Protein AF-A0A662KJH9-F1 (afdb_monomer_lite)

Structure (mmCIF, N/CA/C/O backbone):
data_AF-A0A662KJH9-F1
#
_entry.id   AF-A0A662KJH9-F1
#
loop_
_atom_site.group_PDB
_atom_site.id
_atom_site.type_symbol
_atom_site.label_atom_id
_atom_site.label_alt_id
_atom_site.label_comp_id
_atom_site.label_asym_id
_atom_site.label_entity_id
_atom_site.label_seq_id
_atom_site.pdbx_PDB_ins_code
_atom_site.Cartn_x
_atom_site.Cartn_y
_atom_site.Cartn_z
_atom_site.occupancy
_atom_site.B_iso_or_equiv
_atom_site.auth_seq_id
_atom_site.auth_comp_id
_atom_site.auth_asym_id
_atom_site.auth_atom_id
_atom_site.pdbx_PDB_model_num
ATOM 1 N N . MET A 1 1 ? 24.960 -6.918 -49.534 1.00 59.06 1 MET A N 1
ATOM 2 C CA . MET A 1 1 ? 23.576 -7.426 -49.660 1.00 59.06 1 MET A CA 1
ATOM 3 C C . MET A 1 1 ? 23.203 -8.321 -48.484 1.00 59.06 1 MET A C 1
ATOM 5 O O . MET A 1 1 ? 22.163 -8.056 -47.900 1.00 59.06 1 MET A O 1
ATOM 9 N N . ASP A 1 2 ? 24.028 -9.296 -48.076 1.00 62.38 2 ASP A N 1
ATOM 10 C CA . ASP A 1 2 ? 23.770 -10.066 -46.838 1.00 62.38 2 ASP A CA 1
ATOM 11 C C . ASP A 1 2 ? 24.120 -9.290 -45.548 1.00 62.38 2 ASP A C 1
ATOM 13 O O . ASP A 1 2 ? 23.360 -9.332 -44.582 1.00 62.38 2 ASP A O 1
ATOM 17 N N . GLU A 1 3 ? 25.203 -8.499 -45.550 1.00 65.62 3 GLU A N 1
ATOM 18 C CA . GLU A 1 3 ? 25.615 -7.660 -44.402 1.00 65.62 3 GLU A CA 1
ATOM 19 C C . GLU A 1 3 ? 24.561 -6.600 -44.023 1.00 65.62 3 GLU A C 1
ATOM 21 O O . GLU A 1 3 ? 24.299 -6.368 -42.842 1.00 65.62 3 GLU A O 1
ATOM 26 N N . ASP A 1 4 ? 23.876 -6.025 -45.017 1.00 73.06 4 ASP A N 1
ATOM 27 C CA . ASP A 1 4 ? 22.807 -5.041 -44.806 1.00 73.06 4 ASP A CA 1
ATOM 28 C C . ASP A 1 4 ? 21.588 -5.665 -44.098 1.00 73.06 4 ASP A C 1
ATOM 30 O O . ASP A 1 4 ? 20.919 -5.027 -43.280 1.00 73.06 4 ASP A O 1
ATOM 34 N N . LEU A 1 5 ? 21.300 -6.941 -44.383 1.00 75.50 5 LEU A N 1
ATOM 35 C CA . LEU A 1 5 ? 20.170 -7.669 -43.806 1.00 75.50 5 LEU A CA 1
ATOM 36 C C . LEU A 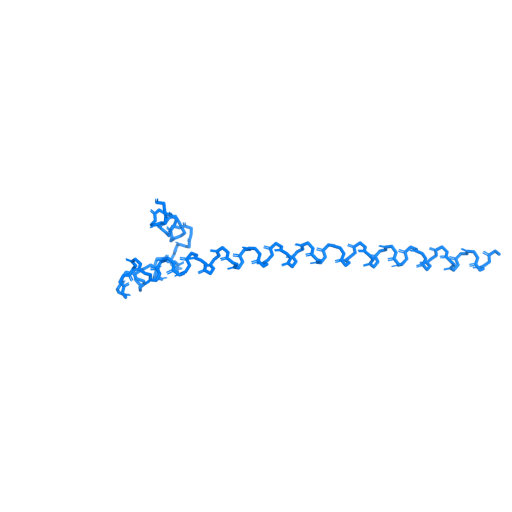1 5 ? 20.438 -8.062 -42.345 1.00 75.50 5 LEU A C 1
ATOM 38 O O . LEU A 1 5 ? 19.540 -7.977 -41.498 1.00 75.50 5 LEU A O 1
ATOM 42 N N . GLU A 1 6 ? 21.674 -8.457 -42.030 1.00 83.19 6 GLU A N 1
ATOM 43 C CA . GLU A 1 6 ? 22.100 -8.729 -40.655 1.00 83.19 6 GLU A CA 1
ATOM 44 C C . GLU A 1 6 ? 22.092 -7.464 -39.792 1.00 83.19 6 GLU A C 1
ATOM 46 O O . GLU A 1 6 ? 21.643 -7.507 -38.640 1.00 83.19 6 GLU A O 1
ATOM 51 N N . GLU A 1 7 ? 22.500 -6.321 -40.347 1.00 85.75 7 GLU A N 1
ATOM 52 C CA . GLU A 1 7 ? 22.471 -5.046 -39.633 1.00 85.75 7 GLU A CA 1
ATOM 53 C C . GLU A 1 7 ? 21.033 -4.593 -39.331 1.00 85.75 7 GLU A C 1
ATOM 55 O O . GLU A 1 7 ? 20.728 -4.199 -38.199 1.00 85.75 7 GLU A O 1
ATOM 60 N N . ILE A 1 8 ? 20.108 -4.740 -40.287 1.00 85.69 8 ILE A N 1
ATOM 61 C CA . ILE A 1 8 ? 18.675 -4.464 -40.080 1.00 85.69 8 ILE A CA 1
ATOM 62 C C . ILE A 1 8 ? 18.091 -5.375 -38.990 1.00 85.69 8 ILE A C 1
ATOM 64 O O . ILE A 1 8 ? 17.368 -4.904 -38.104 1.00 85.69 8 ILE A O 1
ATOM 68 N N . LYS A 1 9 ? 18.424 -6.673 -39.001 1.00 88.25 9 LYS A N 1
ATOM 69 C CA . LYS A 1 9 ? 17.982 -7.630 -37.973 1.00 88.25 9 LYS A CA 1
ATOM 70 C C . LYS A 1 9 ? 18.519 -7.258 -36.590 1.00 88.25 9 LYS A C 1
ATOM 72 O O . LYS A 1 9 ? 17.773 -7.316 -35.611 1.00 88.25 9 LYS A O 1
ATOM 77 N N . ARG A 1 10 ? 19.788 -6.846 -36.502 1.00 90.62 10 ARG A N 1
ATOM 78 C CA . ARG A 1 10 ? 20.429 -6.414 -35.253 1.00 90.62 10 ARG A CA 1
ATOM 79 C C . ARG A 1 10 ? 19.776 -5.152 -34.690 1.00 90.62 10 ARG A C 1
ATOM 81 O O . ARG A 1 10 ? 19.437 -5.142 -33.508 1.00 90.62 10 ARG A O 1
ATOM 88 N N . ARG A 1 11 ? 19.531 -4.139 -35.528 1.00 90.00 11 ARG A N 1
ATOM 89 C CA . ARG A 1 11 ? 18.845 -2.896 -35.130 1.00 90.00 11 ARG A CA 1
ATOM 90 C C . ARG A 1 11 ? 17.428 -3.166 -34.627 1.00 90.00 11 ARG A C 1
ATOM 92 O O . ARG A 1 11 ? 17.061 -2.680 -33.563 1.00 90.00 11 ARG A O 1
ATOM 99 N N . LYS A 1 12 ? 16.663 -4.009 -35.328 1.00 90.62 12 LYS A N 1
ATOM 100 C CA . LYS A 1 12 ? 15.296 -4.375 -34.924 1.00 90.62 12 LYS A CA 1
ATOM 101 C C . LYS A 1 12 ? 15.260 -5.158 -33.607 1.00 90.62 12 LYS A C 1
ATOM 103 O O . LYS A 1 12 ? 14.363 -4.957 -32.793 1.00 90.62 12 LYS A O 1
ATOM 108 N N . LEU A 1 13 ? 16.243 -6.032 -33.373 1.00 93.00 13 LEU A N 1
ATOM 109 C CA . LEU A 1 13 ? 16.387 -6.747 -32.102 1.00 93.00 13 LEU A CA 1
ATOM 110 C C . LEU A 1 13 ? 16.740 -5.793 -30.949 1.00 93.00 13 LEU A C 1
ATOM 112 O O . LEU A 1 13 ? 16.232 -5.953 -29.843 1.00 93.00 13 LEU A O 1
ATOM 116 N N . GLU A 1 14 ? 17.609 -4.814 -31.193 1.00 93.94 14 GLU A N 1
ATOM 117 C CA . GLU A 1 14 ? 17.973 -3.807 -30.195 1.00 93.94 14 GLU A CA 1
ATOM 118 C C . GLU A 1 14 ? 16.794 -2.890 -29.850 1.00 93.94 14 GLU A C 1
ATOM 120 O O . GLU A 1 14 ? 16.532 -2.643 -28.675 1.00 93.94 14 GLU A O 1
ATOM 125 N N . GLU A 1 15 ? 16.038 -2.445 -30.853 1.00 92.00 15 GLU A N 1
ATOM 126 C CA . GLU A 1 15 ? 14.821 -1.656 -30.662 1.00 92.00 15 GLU A CA 1
ATOM 127 C C . GLU A 1 15 ? 13.770 -2.427 -29.854 1.00 92.00 15 GLU A C 1
ATOM 129 O O . GLU A 1 15 ? 13.238 -1.898 -28.879 1.00 92.00 15 GLU A O 1
ATOM 134 N N . LEU A 1 16 ? 13.544 -3.706 -30.178 1.00 93.75 16 LEU A N 1
ATOM 135 C CA . LEU A 1 16 ? 12.629 -4.562 -29.421 1.00 93.75 16 LEU A CA 1
ATOM 136 C C . LEU A 1 16 ? 13.081 -4.733 -27.963 1.00 93.75 16 LEU A C 1
ATOM 138 O O . LEU A 1 16 ? 12.265 -4.648 -27.049 1.00 93.75 16 LEU A O 1
ATOM 142 N N . LYS A 1 17 ? 14.385 -4.930 -27.722 1.00 93.50 17 LYS A N 1
ATOM 143 C CA . LYS A 1 17 ? 14.938 -4.996 -26.359 1.00 93.50 17 LYS A CA 1
ATOM 144 C C . LYS A 1 17 ? 14.719 -3.694 -25.590 1.00 93.50 17 LYS A C 1
ATOM 146 O O . LYS A 1 17 ? 14.359 -3.750 -24.419 1.00 93.50 17 LYS A O 1
ATOM 151 N N . ARG A 1 18 ? 14.906 -2.536 -26.232 1.00 94.81 18 ARG A N 1
ATOM 152 C CA . ARG A 1 18 ? 14.650 -1.223 -25.615 1.00 94.81 18 ARG A CA 1
ATOM 153 C C . ARG A 1 18 ? 13.171 -1.034 -25.284 1.00 94.81 18 ARG A C 1
ATOM 155 O O . ARG A 1 18 ? 12.867 -0.557 -24.198 1.00 94.81 18 ARG A O 1
ATOM 162 N N . GLN A 1 19 ? 12.266 -1.439 -26.174 1.00 93.75 19 GLN A N 1
ATOM 163 C CA . GLN A 1 19 ? 10.823 -1.381 -25.921 1.00 93.75 19 GLN A CA 1
ATOM 164 C C . GLN A 1 19 ? 10.411 -2.264 -24.739 1.00 93.75 19 GLN A C 1
ATOM 166 O O . GLN A 1 19 ? 9.669 -1.807 -23.874 1.00 93.75 19 GLN A O 1
ATOM 171 N N . LEU A 1 20 ? 10.928 -3.494 -24.664 1.00 94.69 20 LEU A N 1
ATOM 172 C CA . LEU A 1 20 ? 10.667 -4.400 -23.542 1.00 94.69 20 LEU A CA 1
ATOM 173 C C . LEU A 1 20 ? 11.215 -3.847 -22.221 1.00 94.69 20 LEU A C 1
ATOM 175 O O . LEU A 1 20 ? 10.500 -3.846 -21.226 1.00 94.69 20 LEU A O 1
ATOM 179 N N . ALA A 1 21 ? 12.447 -3.329 -22.219 1.00 94.69 21 ALA A N 1
ATOM 180 C CA . ALA A 1 21 ? 13.042 -2.720 -21.031 1.00 94.69 21 ALA A CA 1
ATOM 181 C C . ALA A 1 21 ? 12.253 -1.487 -20.561 1.00 94.69 21 ALA A C 1
ATOM 183 O O . ALA A 1 21 ? 12.052 -1.300 -19.366 1.00 94.69 21 ALA A O 1
ATOM 184 N N . TYR A 1 22 ? 11.764 -0.669 -21.496 1.00 94.88 22 TYR A N 1
ATOM 185 C CA . TYR A 1 22 ? 10.926 0.483 -21.177 1.00 94.88 22 TYR A CA 1
ATOM 186 C C . TYR A 1 22 ? 9.577 0.068 -20.574 1.00 94.88 22 TYR A C 1
ATOM 188 O O . TYR A 1 22 ? 9.157 0.634 -19.571 1.00 94.88 22 TYR A O 1
ATOM 196 N N . GLN A 1 23 ? 8.921 -0.951 -21.138 1.00 93.75 23 GLN A N 1
ATOM 197 C CA . GLN A 1 23 ? 7.681 -1.491 -20.573 1.00 93.75 23 GLN A CA 1
ATOM 198 C C . GLN A 1 23 ? 7.886 -2.078 -19.174 1.00 93.75 23 GLN A C 1
ATOM 200 O O . GLN A 1 23 ? 7.065 -1.835 -18.297 1.00 93.75 23 GLN A O 1
ATOM 205 N N . GLN A 1 24 ? 8.983 -2.806 -18.954 1.00 94.44 24 GLN A N 1
ATOM 206 C CA . GLN A 1 24 ? 9.323 -3.342 -17.634 1.00 94.44 24 GLN A CA 1
ATOM 207 C C . GLN A 1 24 ? 9.573 -2.230 -16.614 1.00 94.44 24 GLN A C 1
ATOM 209 O O . GLN A 1 24 ? 9.037 -2.301 -15.516 1.00 94.44 24 GLN A O 1
ATOM 214 N N . ALA A 1 25 ? 10.312 -1.181 -16.987 1.00 95.00 25 ALA A N 1
ATOM 215 C CA . ALA A 1 25 ? 10.569 -0.049 -16.099 1.00 95.00 25 ALA A CA 1
ATOM 216 C C . ALA A 1 25 ? 9.278 0.685 -15.695 1.00 95.00 25 ALA A C 1
ATOM 218 O O . ALA A 1 25 ? 9.141 1.089 -14.545 1.00 95.00 25 ALA A O 1
ATOM 219 N N . ILE A 1 26 ? 8.315 0.826 -16.616 1.00 94.88 26 ILE A N 1
ATOM 220 C CA . ILE A 1 26 ? 6.998 1.398 -16.293 1.00 94.88 26 ILE A CA 1
ATOM 221 C C . ILE A 1 26 ? 6.243 0.498 -15.312 1.00 94.88 26 ILE A C 1
ATOM 223 O O . ILE A 1 26 ? 5.702 0.993 -14.330 1.00 94.88 26 ILE A O 1
ATOM 227 N N . GLN A 1 27 ? 6.210 -0.813 -15.560 1.00 94.06 27 GLN A N 1
ATOM 228 C CA . GLN A 1 27 ? 5.515 -1.756 -14.679 1.00 94.06 27 GLN A CA 1
ATOM 229 C C . GLN A 1 27 ? 6.107 -1.764 -13.268 1.00 94.06 27 GLN A C 1
ATOM 231 O O . GLN A 1 27 ? 5.361 -1.730 -12.296 1.00 94.06 27 GLN A O 1
ATOM 236 N N . GLU A 1 28 ? 7.435 -1.759 -13.159 1.00 94.69 28 GLU A N 1
ATOM 237 C CA . GLU A 1 28 ? 8.135 -1.705 -11.876 1.00 94.69 28 GLU A CA 1
ATOM 238 C C . GLU A 1 28 ? 7.841 -0.395 -11.133 1.00 94.69 28 GLU A C 1
ATOM 240 O O . GLU A 1 28 ? 7.584 -0.408 -9.932 1.00 94.69 28 GLU A O 1
ATOM 245 N N . GLN A 1 29 ? 7.798 0.735 -11.846 1.00 94.00 29 GLN A N 1
ATOM 246 C CA . GLN A 1 29 ? 7.430 2.020 -11.254 1.00 94.00 29 GLN A CA 1
ATOM 247 C C . GLN A 1 29 ? 5.983 2.029 -10.738 1.00 94.00 29 GLN A C 1
ATOM 249 O O . GLN A 1 29 ? 5.739 2.476 -9.620 1.00 94.00 29 GLN A O 1
ATOM 254 N N . GLU A 1 30 ? 5.028 1.510 -11.515 1.00 93.75 30 GLU A N 1
ATOM 255 C CA . GLU A 1 30 ? 3.629 1.403 -11.082 1.00 93.75 30 GLU A CA 1
ATOM 256 C C . GLU A 1 30 ? 3.463 0.478 -9.867 1.00 93.75 30 GLU A C 1
ATOM 258 O O . GLU A 1 30 ? 2.609 0.719 -9.011 1.00 93.75 30 GLU A O 1
ATOM 263 N N . GLU A 1 31 ? 4.249 -0.597 -9.789 1.00 93.75 31 GLU A N 1
ATOM 264 C CA . GLU A 1 31 ? 4.229 -1.524 -8.658 1.00 93.75 31 GLU A CA 1
ATOM 265 C C . GLU A 1 31 ? 4.791 -0.864 -7.395 1.00 93.75 31 GLU A C 1
ATOM 267 O O . GLU A 1 31 ? 4.135 -0.904 -6.354 1.00 93.75 31 GLU A O 1
ATOM 272 N N . LEU A 1 32 ? 5.918 -0.156 -7.509 1.00 94.31 32 LEU A N 1
ATOM 273 C CA . LEU A 1 32 ? 6.503 0.618 -6.411 1.00 94.31 32 LEU A CA 1
ATOM 274 C C . LEU A 1 32 ? 5.528 1.671 -5.868 1.00 94.31 32 LEU A C 1
ATOM 276 O O . LEU A 1 32 ? 5.300 1.730 -4.662 1.00 94.31 32 LEU A O 1
ATOM 280 N N . GLU A 1 33 ? 4.890 2.456 -6.739 1.00 93.12 33 GLU A N 1
ATOM 281 C CA . GLU A 1 33 ? 3.903 3.460 -6.314 1.00 93.12 33 GLU A CA 1
ATOM 282 C C . GLU A 1 33 ? 2.710 2.820 -5.586 1.00 93.12 33 GLU A C 1
ATOM 284 O O . GLU A 1 33 ? 2.230 3.334 -4.571 1.00 93.12 33 GLU A O 1
ATOM 289 N N . ARG A 1 34 ? 2.228 1.665 -6.065 1.00 91.56 34 ARG A N 1
ATOM 290 C CA . ARG A 1 34 ? 1.152 0.919 -5.394 1.00 91.56 34 ARG A CA 1
ATOM 291 C C . ARG A 1 34 ? 1.586 0.409 -4.026 1.00 91.56 34 ARG A C 1
ATOM 293 O O . ARG A 1 34 ? 0.793 0.475 -3.084 1.00 91.56 34 ARG A O 1
ATOM 300 N N . GLU A 1 35 ? 2.803 -0.110 -3.912 1.00 92.50 35 GLU A N 1
ATOM 301 C CA . GLU A 1 35 ? 3.346 -0.587 -2.644 1.00 92.50 35 GLU A CA 1
ATOM 302 C C . GLU A 1 35 ? 3.490 0.548 -1.633 1.00 92.50 35 GLU A C 1
ATOM 304 O O . GLU A 1 35 ? 3.040 0.388 -0.499 1.00 92.50 35 GLU A O 1
ATOM 309 N N . GLU A 1 36 ? 4.013 1.706 -2.040 1.00 92.88 36 GLU A N 1
ATOM 310 C CA . GLU A 1 36 ? 4.138 2.890 -1.181 1.00 92.88 36 GLU A CA 1
ATOM 311 C C . GLU A 1 36 ? 2.779 3.370 -0.657 1.00 92.88 36 GLU A C 1
ATOM 313 O O . GLU A 1 36 ? 2.624 3.656 0.535 1.00 92.88 36 GLU A O 1
ATOM 318 N N . ILE A 1 37 ? 1.760 3.402 -1.523 1.00 90.81 37 ILE A N 1
ATOM 319 C CA . ILE A 1 37 ? 0.397 3.760 -1.120 1.00 90.81 37 ILE A CA 1
ATOM 320 C C . ILE A 1 37 ? -0.146 2.739 -0.115 1.00 90.81 37 ILE A C 1
ATOM 322 O O . ILE A 1 37 ? -0.710 3.130 0.906 1.00 90.81 37 ILE A O 1
ATOM 326 N N . GLU A 1 38 ? 0.016 1.435 -0.361 1.00 90.31 38 GLU A N 1
ATOM 327 C CA . GLU A 1 38 ? -0.444 0.393 0.566 1.00 90.31 38 GLU A CA 1
ATOM 328 C C . GLU A 1 38 ? 0.318 0.406 1.898 1.00 90.31 38 GLU A C 1
ATOM 330 O O . GLU A 1 38 ? -0.286 0.165 2.945 1.00 90.31 38 GLU A O 1
ATOM 335 N N . GLU A 1 39 ? 1.619 0.688 1.886 1.00 91.88 39 GLU A N 1
ATOM 336 C CA . GLU A 1 39 ? 2.460 0.868 3.072 1.00 91.88 39 GLU A CA 1
ATOM 337 C C . GLU A 1 39 ? 1.934 2.002 3.954 1.00 91.88 39 GLU A C 1
ATOM 339 O O . GLU A 1 39 ? 1.705 1.805 5.153 1.00 91.88 39 GLU A O 1
ATOM 344 N N . GLU A 1 40 ? 1.685 3.170 3.359 1.00 91.19 40 GLU A N 1
ATOM 345 C CA . GLU A 1 40 ? 1.134 4.324 4.069 1.00 91.19 40 GLU A CA 1
ATOM 346 C C . GLU A 1 40 ? -0.254 4.007 4.631 1.00 91.19 40 GLU A C 1
ATOM 348 O O . GLU A 1 40 ? -0.545 4.251 5.805 1.00 91.19 40 GLU A O 1
ATOM 353 N N . ARG A 1 41 ? -1.089 3.342 3.830 1.00 90.12 41 ARG A N 1
ATOM 354 C CA . ARG A 1 41 ? -2.418 2.885 4.243 1.00 90.12 41 ARG A CA 1
ATOM 355 C C . ARG A 1 41 ? -2.338 1.967 5.463 1.00 90.12 41 ARG A C 1
ATOM 357 O O . ARG A 1 41 ? -3.043 2.175 6.452 1.00 90.12 41 ARG A O 1
ATOM 364 N N . ARG A 1 42 ? -1.440 0.974 5.437 1.00 90.19 42 ARG A N 1
ATOM 365 C CA . ARG A 1 42 ? -1.191 0.056 6.563 1.00 90.19 42 ARG A CA 1
ATOM 366 C C . ARG A 1 42 ? -0.697 0.802 7.800 1.00 90.19 42 ARG A C 1
ATOM 368 O O . ARG A 1 42 ? -1.142 0.486 8.906 1.00 90.19 42 ARG A O 1
ATOM 375 N N . ARG A 1 43 ? 0.189 1.787 7.626 1.00 92.62 43 ARG A N 1
ATOM 376 C CA . ARG A 1 43 ? 0.709 2.625 8.712 1.00 92.62 43 ARG A CA 1
ATOM 377 C C . ARG A 1 43 ? -0.421 3.385 9.398 1.00 92.62 43 ARG A C 1
ATOM 379 O O . ARG A 1 43 ? -0.578 3.233 10.608 1.00 92.62 43 ARG A O 1
ATOM 386 N N . ILE A 1 44 ? -1.248 4.112 8.648 1.00 92.31 44 ILE A N 1
ATOM 387 C CA . ILE A 1 44 ? -2.379 4.881 9.193 1.00 92.31 44 ILE A CA 1
ATOM 388 C C . ILE A 1 44 ? -3.355 3.956 9.924 1.00 92.31 44 ILE A C 1
ATOM 390 O O . ILE A 1 44 ? -3.673 4.185 11.092 1.00 92.31 44 ILE A O 1
ATOM 394 N N . LEU A 1 45 ? -3.763 2.857 9.283 1.00 91.56 45 LEU A N 1
ATOM 395 C CA . LEU A 1 45 ? -4.672 1.876 9.880 1.00 91.56 45 LEU A CA 1
ATOM 396 C C . LEU A 1 45 ? -4.108 1.294 11.184 1.00 91.56 45 LEU A C 1
ATOM 398 O O . LEU A 1 45 ? -4.860 1.063 12.126 1.00 91.56 45 LEU A O 1
ATOM 402 N N . SER A 1 46 ? -2.791 1.090 11.281 1.00 90.50 46 SER A N 1
ATOM 403 C CA . SER A 1 46 ? -2.161 0.595 12.510 1.00 90.50 46 SER A CA 1
ATOM 404 C C . SER A 1 46 ? -2.202 1.587 13.676 1.00 90.50 46 SER A C 1
ATOM 406 O O . SER A 1 46 ? -2.180 1.148 14.825 1.00 90.50 46 SER A O 1
ATOM 408 N N . LEU A 1 47 ? -2.282 2.892 13.390 1.00 91.19 47 LEU A N 1
ATOM 409 C CA . LEU A 1 47 ? -2.369 3.952 14.397 1.00 91.19 47 LEU A CA 1
ATOM 410 C C . LEU A 1 47 ? -3.801 4.147 14.906 1.00 91.19 47 LEU A C 1
ATOM 412 O O . LEU A 1 47 ? -3.990 4.443 16.084 1.00 91.19 47 LEU A O 1
ATOM 416 N N . ILE A 1 48 ? -4.803 3.982 14.036 1.00 93.62 48 ILE A N 1
ATOM 417 C CA . ILE A 1 48 ? -6.211 4.256 14.371 1.00 93.62 48 ILE A CA 1
ATOM 418 C C . ILE A 1 48 ? -6.989 3.012 14.817 1.00 93.62 48 ILE A C 1
ATOM 420 O O . ILE A 1 48 ? -7.990 3.131 15.523 1.00 93.62 48 ILE A O 1
ATOM 424 N N . LEU A 1 49 ? -6.559 1.811 14.414 1.00 94.19 49 LEU A N 1
ATOM 425 C CA . LEU A 1 49 ? -7.248 0.568 14.754 1.00 94.19 49 LEU A CA 1
ATOM 426 C C . LEU A 1 49 ? -6.680 -0.069 16.021 1.00 94.19 49 LEU A C 1
ATOM 428 O O . LEU A 1 49 ? -5.482 -0.321 16.152 1.00 94.19 49 LEU A O 1
ATOM 432 N N . THR A 1 50 ? -7.579 -0.470 16.917 1.00 95.06 50 THR A N 1
ATOM 433 C CA . THR A 1 50 ? -7.236 -1.374 18.019 1.00 95.06 50 THR A CA 1
ATOM 434 C C . THR A 1 50 ? -6.895 -2.775 17.493 1.00 95.06 50 THR A C 1
ATOM 436 O O . THR A 1 50 ? -7.211 -3.141 16.356 1.00 95.06 50 THR A O 1
ATOM 439 N N . SER A 1 51 ? -6.256 -3.605 18.323 1.00 92.50 51 SER A N 1
ATOM 440 C CA . SER A 1 51 ? -5.942 -4.998 17.962 1.00 92.50 51 SER A CA 1
ATOM 441 C C . SER A 1 51 ? -7.192 -5.813 17.605 1.00 92.50 51 SER A C 1
ATOM 443 O O . SER A 1 51 ? -7.179 -6.535 16.612 1.00 92.50 51 SER A O 1
ATOM 445 N N . GLU A 1 52 ? -8.292 -5.630 18.341 1.00 94.81 52 GLU A N 1
ATOM 446 C CA . GLU A 1 52 ? -9.576 -6.285 18.053 1.00 94.81 52 GLU A CA 1
ATOM 447 C C . GLU A 1 52 ? -10.181 -5.805 16.722 1.00 94.81 52 GLU A C 1
ATOM 449 O O . GLU A 1 52 ? -10.667 -6.610 15.923 1.00 94.81 52 GLU A O 1
ATOM 454 N N . ALA A 1 53 ? -10.112 -4.498 16.441 1.00 94.88 53 ALA A N 1
ATOM 455 C CA . ALA A 1 53 ? -10.624 -3.936 15.196 1.00 94.88 53 ALA A CA 1
ATOM 456 C C . ALA A 1 53 ? -9.843 -4.446 13.973 1.00 94.88 53 ALA A C 1
ATOM 458 O O . ALA A 1 53 ? -10.458 -4.794 12.963 1.00 94.88 53 ALA A O 1
ATOM 459 N N . ARG A 1 54 ? -8.512 -4.578 14.081 1.00 93.06 54 ARG A N 1
ATOM 460 C CA . ARG A 1 54 ? -7.673 -5.199 13.038 1.00 93.06 54 ARG A CA 1
ATOM 461 C C . ARG A 1 54 ? -8.053 -6.650 12.784 1.00 93.06 54 ARG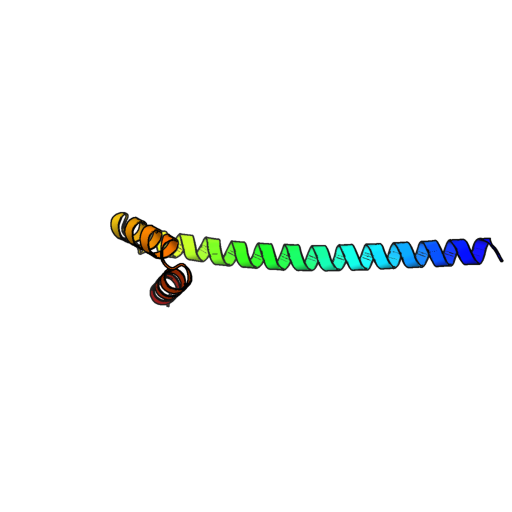 A C 1
ATOM 463 O O . ARG A 1 54 ? -8.193 -7.049 11.632 1.00 93.06 54 ARG A O 1
ATOM 470 N N . GLU A 1 55 ? -8.254 -7.433 13.839 1.00 94.62 55 GLU A N 1
ATOM 471 C CA . GLU A 1 55 ? -8.644 -8.837 13.706 1.00 94.62 55 GLU A CA 1
ATOM 472 C C . GLU A 1 55 ? -10.023 -8.977 13.043 1.00 94.62 55 GLU A C 1
ATOM 474 O O . GLU A 1 55 ? -10.223 -9.798 12.145 1.00 94.62 55 GLU A O 1
ATOM 479 N N . ARG A 1 56 ? -10.977 -8.120 13.428 1.00 94.81 56 A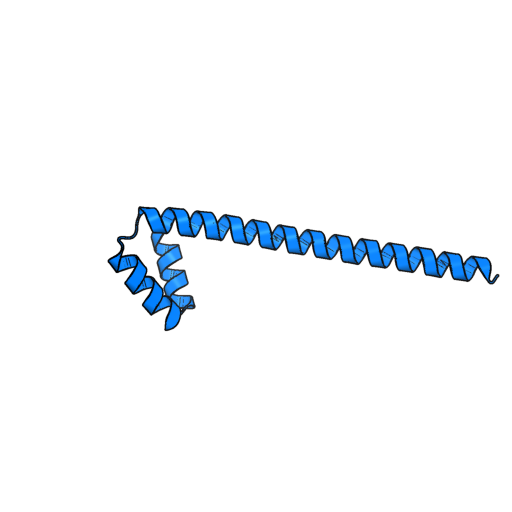RG A N 1
ATOM 480 C CA . ARG A 1 56 ? -12.300 -8.080 12.802 1.00 94.81 56 ARG A CA 1
ATOM 481 C C . ARG A 1 56 ? -12.214 -7.687 11.328 1.00 94.81 56 ARG A C 1
ATOM 483 O O . ARG A 1 56 ? -12.852 -8.343 10.508 1.00 94.81 56 ARG A O 1
ATOM 490 N N . LEU A 1 57 ? -11.418 -6.676 10.985 1.00 93.88 57 LEU A N 1
ATOM 491 C CA . LEU A 1 57 ? -11.199 -6.261 9.600 1.00 93.88 57 LEU A CA 1
ATOM 492 C C . LEU A 1 57 ? -10.548 -7.380 8.771 1.00 93.88 57 LEU A C 1
ATOM 494 O O . LEU A 1 57 ? -10.985 -7.631 7.651 1.00 93.88 57 LEU A O 1
ATOM 498 N N . ALA A 1 58 ? -9.587 -8.120 9.334 1.00 94.25 58 ALA A N 1
ATOM 499 C CA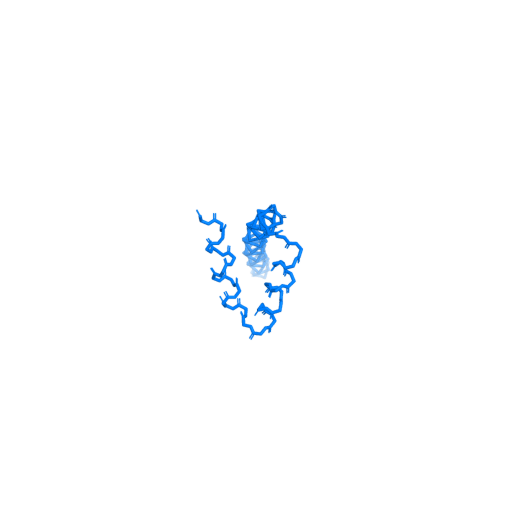 . ALA A 1 58 ? -8.974 -9.275 8.679 1.00 94.25 58 ALA A CA 1
ATOM 500 C C . ALA A 1 58 ? -10.002 -10.376 8.366 1.00 94.25 58 ALA A C 1
ATOM 502 O O . ALA A 1 58 ? -10.032 -10.890 7.247 1.00 94.25 58 ALA A O 1
ATOM 503 N N . ARG A 1 59 ? -10.906 -10.686 9.307 1.00 96.31 59 ARG A N 1
ATOM 504 C CA . ARG A 1 59 ? -12.015 -11.628 9.064 1.00 96.31 59 ARG A CA 1
ATOM 505 C C . ARG A 1 59 ? -12.956 -11.140 7.960 1.00 96.31 59 ARG A C 1
ATOM 507 O O . ARG A 1 59 ? -13.347 -11.926 7.100 1.00 96.31 59 ARG A O 1
ATOM 514 N N . VAL A 1 60 ? -13.295 -9.847 7.952 1.00 95.12 60 VAL A N 1
ATOM 515 C CA . VAL A 1 60 ? -14.122 -9.250 6.889 1.00 95.12 60 VAL A CA 1
ATOM 516 C C . VAL A 1 60 ? -13.407 -9.332 5.542 1.00 95.12 60 VAL A C 1
ATOM 518 O O . VAL A 1 60 ? -14.040 -9.697 4.560 1.00 95.12 60 VAL A O 1
ATOM 521 N N . LYS A 1 61 ? -12.095 -9.086 5.489 1.00 95.88 61 LYS A N 1
ATOM 522 C CA . LYS A 1 61 ? -11.288 -9.175 4.264 1.00 95.88 61 LYS A CA 1
ATOM 523 C C . LYS A 1 61 ? -11.259 -10.584 3.676 1.00 95.88 61 LYS A C 1
ATOM 525 O O . LYS A 1 61 ? -11.336 -10.724 2.461 1.00 95.88 61 LYS A O 1
ATOM 530 N N . MET A 1 62 ? -11.204 -11.614 4.525 1.00 95.94 62 MET A N 1
ATOM 531 C CA . MET A 1 62 ? -11.280 -13.014 4.087 1.00 95.94 62 MET A CA 1
ATOM 532 C C . MET A 1 62 ? -12.645 -13.364 3.484 1.00 95.94 62 MET A C 1
ATOM 534 O O . MET A 1 62 ? -12.711 -14.096 2.503 1.00 95.94 62 MET A O 1
ATOM 538 N N . ALA A 1 63 ? -13.733 -12.850 4.064 1.00 97.12 63 ALA A N 1
ATOM 539 C CA . ALA A 1 63 ? -15.086 -13.139 3.594 1.00 97.12 63 ALA A CA 1
ATOM 540 C C . ALA A 1 63 ? -15.507 -12.270 2.398 1.00 97.12 63 ALA A C 1
ATOM 542 O O . ALA A 1 63 ? -16.246 -12.721 1.525 1.00 97.12 63 ALA A O 1
ATOM 543 N N . ARG A 1 64 ? -15.089 -11.001 2.385 1.00 96.25 64 ARG A N 1
ATOM 544 C CA . ARG A 1 64 ? -15.505 -9.997 1.406 1.00 96.25 64 ARG A CA 1
ATOM 545 C C . ARG A 1 64 ? -14.438 -8.897 1.258 1.00 96.25 64 ARG A C 1
ATOM 547 O O . ARG A 1 64 ? -14.544 -7.850 1.908 1.00 96.25 64 ARG A O 1
ATOM 554 N N . PRO A 1 65 ? -13.428 -9.102 0.396 1.00 94.88 65 PRO A N 1
ATOM 555 C CA . PRO A 1 65 ? -12.299 -8.183 0.257 1.00 94.88 65 PRO A CA 1
ATOM 556 C C . PRO A 1 65 ? -12.719 -6.781 -0.202 1.00 94.88 65 PRO A C 1
ATOM 558 O O . PRO A 1 65 ? -12.238 -5.804 0.367 1.00 94.88 65 PRO A O 1
ATOM 561 N N . ASP A 1 66 ? -13.673 -6.665 -1.132 1.00 95.69 66 ASP A N 1
ATOM 562 C CA . ASP A 1 66 ? -14.154 -5.361 -1.624 1.00 95.69 66 ASP A CA 1
ATOM 563 C C . ASP A 1 66 ? -14.786 -4.519 -0.509 1.00 95.69 66 ASP A C 1
ATOM 565 O O . ASP A 1 66 ? -14.619 -3.304 -0.440 1.00 95.69 66 ASP A O 1
ATOM 569 N N . TYR A 1 67 ? -15.498 -5.180 0.407 1.00 95.94 67 TYR A N 1
ATOM 570 C CA . TYR A 1 67 ? -16.142 -4.503 1.528 1.00 95.94 67 TYR A CA 1
ATOM 571 C C . TYR A 1 67 ? -15.130 -4.097 2.601 1.00 95.94 67 TYR A C 1
ATOM 573 O O . TYR A 1 67 ? -15.235 -3.008 3.156 1.00 95.94 67 TYR A O 1
ATOM 581 N N . ALA A 1 68 ? -14.116 -4.930 2.859 1.00 94.50 68 ALA A N 1
ATOM 582 C CA . ALA A 1 68 ? -13.003 -4.544 3.722 1.00 94.50 68 ALA A CA 1
ATOM 583 C C . ALA A 1 68 ? -12.248 -3.334 3.159 1.00 94.50 68 ALA A C 1
ATOM 585 O O . ALA A 1 68 ? -11.921 -2.430 3.920 1.00 94.50 68 ALA A O 1
ATOM 586 N N . ARG A 1 69 ? -12.039 -3.284 1.835 1.00 93.00 69 ARG A N 1
ATOM 587 C CA . ARG A 1 69 ? -11.390 -2.149 1.173 1.00 93.00 69 ARG A CA 1
ATOM 588 C C . ARG A 1 69 ? -12.180 -0.857 1.363 1.00 93.00 69 ARG A C 1
ATOM 590 O O . ARG A 1 69 ? -11.610 0.129 1.808 1.00 93.00 69 ARG A O 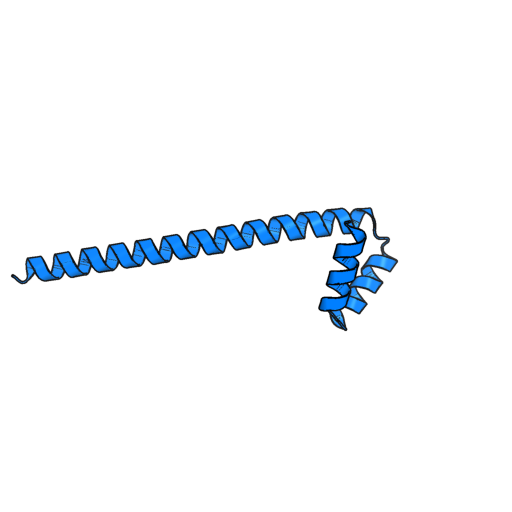1
ATOM 597 N N . ALA A 1 70 ? -13.493 -0.895 1.140 1.00 94.56 70 ALA A N 1
ATOM 598 C CA . ALA A 1 70 ? -14.357 0.261 1.369 1.00 94.56 70 ALA A CA 1
ATOM 599 C C . ALA A 1 70 ? -14.307 0.766 2.825 1.00 94.56 70 ALA A C 1
ATOM 601 O O . ALA A 1 70 ? -14.317 1.972 3.059 1.00 94.56 70 ALA A O 1
ATOM 602 N N . ILE A 1 71 ? -14.226 -0.144 3.803 1.00 93.38 71 ILE A N 1
ATOM 603 C CA . ILE A 1 71 ? -14.069 0.223 5.219 1.00 93.38 71 ILE A CA 1
ATOM 604 C C . ILE A 1 71 ? -12.701 0.864 5.472 1.00 93.38 71 ILE A C 1
ATOM 606 O O . ILE A 1 71 ? -12.634 1.889 6.142 1.00 93.38 71 ILE A O 1
ATOM 610 N N . GLU A 1 72 ? -11.618 0.272 4.961 1.00 91.88 72 GLU A N 1
ATOM 611 C CA . GLU A 1 72 ? -10.263 0.826 5.084 1.00 91.88 72 GLU A CA 1
ATOM 612 C C . GLU A 1 72 ? -10.190 2.242 4.500 1.00 91.88 72 GLU A C 1
ATOM 614 O O . GLU A 1 72 ? -9.643 3.132 5.141 1.00 91.88 72 GLU A O 1
ATOM 619 N N . ASP A 1 73 ? -10.790 2.463 3.330 1.00 92.12 73 ASP A N 1
ATOM 620 C CA . ASP A 1 73 ? -10.793 3.767 2.667 1.00 92.12 73 ASP A CA 1
ATOM 621 C C . ASP A 1 73 ? -11.635 4.793 3.453 1.00 92.12 73 ASP A C 1
ATOM 623 O O . ASP A 1 73 ? -11.208 5.932 3.630 1.00 92.12 73 ASP A O 1
ATOM 627 N N . GLN A 1 74 ? -12.781 4.390 4.019 1.00 90.94 74 GLN A N 1
ATOM 628 C CA . GLN A 1 74 ? -13.608 5.261 4.868 1.00 90.94 74 GLN A CA 1
ATOM 629 C C . GLN A 1 74 ? -12.914 5.670 6.179 1.00 90.94 74 GLN A C 1
ATOM 631 O O . GLN A 1 74 ? -13.242 6.709 6.740 1.00 90.94 74 GLN A O 1
ATOM 636 N N . LEU A 1 75 ? -11.988 4.857 6.690 1.00 89.69 75 LEU A N 1
ATOM 637 C CA . LEU A 1 75 ? -11.254 5.148 7.925 1.00 89.69 75 LEU A CA 1
ATOM 638 C C . LEU A 1 75 ? -10.085 6.126 7.729 1.00 89.69 75 LEU A C 1
ATOM 640 O O . LEU A 1 75 ? -9.550 6.623 8.718 1.00 89.69 75 LEU A O 1
ATOM 644 N N . ILE A 1 76 ? -9.654 6.339 6.485 1.00 87.56 76 ILE A N 1
ATOM 645 C CA . ILE A 1 76 ? -8.482 7.157 6.135 1.00 87.56 76 ILE A CA 1
ATOM 646 C C . ILE A 1 76 ? -8.887 8.557 5.649 1.00 87.56 76 ILE A C 1
ATOM 648 O O . ILE A 1 76 ? -8.075 9.478 5.730 1.00 87.56 76 ILE A O 1
ATOM 652 N N . ILE A 1 77 ? -10.128 8.710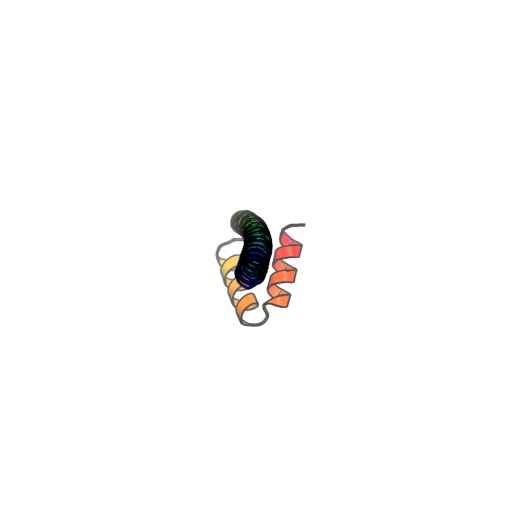 5.173 1.00 74.69 77 ILE A N 1
ATOM 653 C CA . ILE A 1 77 ? -10.770 9.995 4.839 1.00 74.69 77 ILE A CA 1
ATOM 654 C C . ILE A 1 77 ? -11.097 10.774 6.117 1.00 74.69 77 ILE A C 1
ATOM 656 O O . ILE A 1 77 ? -10.847 12.000 6.122 1.00 74.69 77 ILE A O 1
#

pLDDT: mean 90.98, std 7.25, range [59.06, 97.12]

Secondary structure (DSSP, 8-state):
-HHHHHHHHHHHHHHHHHHHHHHHHHHHHHHHHHHHHHHHHHHHHHHH--HHHHHHHHHHHHH-HHHHHHHHHHHH-

Sequence (77 aa):
MDEDLEEIKRRKLEELKRQLAYQQAIQEQEELEREEIEEERRRILSLILTSEARERLARVKMARPDYARAIEDQLII

Radius of gyration: 23.36 Å; chains: 1; bounding box: 42×23×68 Å

Foldseek 3Di:
DVVVVVVVVVVVVVVVVVVVVVVVVVVVVVVVVVVVVVVVLVVLCVVPDDPVRVVVLVVCCVVPVVVSVVVSVVSVD